Protein AF-A0AA41NC86-F1 (afdb_monomer)

Foldseek 3Di:
DPVVVVVVVVVVVVVVVLVVVLVVLVVLLVVLLVQLVVLLVVLPDCVPVPDDDPVVVVNNVVSVVSNVVSVCSNCVSVPPCSVVVNVVSVVVVVVVVVVVVVVVVVVVVVVVVVVVVVVVVVVVVVVVVVVVVVVVVVVVVVVVVVVVVVVVVVVVVVVVVVD

Radius of gyration: 46.2 Å; Cα contacts (8 Å, |Δi|>4): 37; chains: 1; bounding box: 90×24×143 Å

Sequence (163 aa):
MAGFKLLLQKQLKGKQMQKEMSEFIQERRKIEEEHAKNLANLSQNSLTAQEEGYLSEVWAQVKKSLADEGEIHLKFPTKLQMEKAQRVLTECQRDLEIKIQQLEIKLSNKMEEDIKKAWSNSTQTGYDLMGCVELYSQAQSKWCEEMVTTILSWDNWKWRGWR

pLDDT: mean 82.4, std 9.99, range [49.62,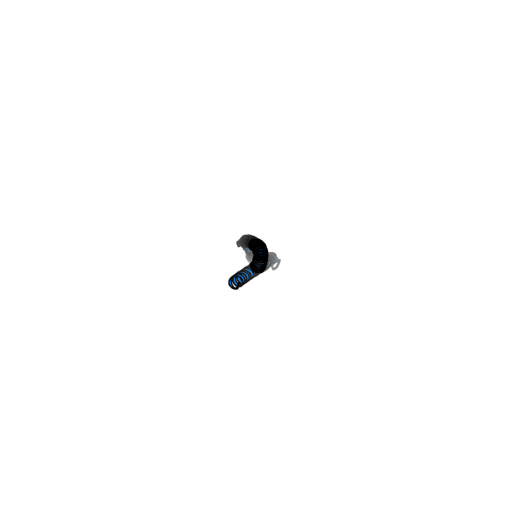 96.62]

Solvent-accessible surface area (backbone atoms only — not comparable to full-atom values): 8722 Å² total; per-residue (Å²): 119,68,69,62,55,52,51,51,51,54,50,52,51,49,55,50,53,53,49,54,51,52,52,52,54,51,51,54,44,52,54,34,51,51,50,18,50,51,31,39,55,60,36,69,51,68,82,68,80,84,54,72,64,74,66,37,56,55,49,51,51,52,28,48,52,35,36,54,50,17,51,47,43,56,44,44,61,73,67,40,60,53,64,58,51,50,49,54,49,56,51,53,50,51,55,50,53,53,52,51,55,52,50,53,51,52,53,51,54,51,52,52,51,53,48,53,50,52,50,52,52,52,53,49,53,50,54,54,51,51,52,53,52,52,54,50,53,51,54,52,52,52,50,52,54,53,49,53,51,51,52,54,50,50,54,53,49,55,62,57,78,77,109

Mean predicted aligned error: 14.96 Å

Structure (mmCIF, N/CA/C/O backbone):
data_AF-A0AA41NC86-F1
#
_entry.id   AF-A0AA41NC86-F1
#
loop_
_atom_site.group_PDB
_atom_site.id
_atom_site.type_symbol
_atom_site.label_atom_id
_atom_site.label_alt_id
_atom_site.label_comp_id
_atom_site.label_asym_id
_atom_site.label_entity_id
_atom_site.label_seq_id
_atom_site.pdbx_PDB_ins_code
_atom_site.Cartn_x
_atom_site.Cartn_y
_atom_site.Cartn_z
_atom_site.occupancy
_atom_site.B_iso_or_equiv
_atom_site.auth_seq_id
_atom_site.auth_comp_id
_atom_site.auth_asym_id
_atom_site.auth_atom_id
_atom_site.pdbx_PDB_model_num
ATOM 1 N N . MET A 1 1 ? -3.933 -10.817 17.195 1.00 55.78 1 MET A N 1
ATOM 2 C CA . MET A 1 1 ? -2.827 -9.842 17.033 1.00 55.78 1 MET A CA 1
ATOM 3 C C . MET A 1 1 ? -1.749 -10.268 16.016 1.00 55.78 1 MET A C 1
ATOM 5 O O . MET A 1 1 ? -1.321 -9.427 15.241 1.00 55.78 1 MET A O 1
ATOM 9 N N . ALA A 1 2 ? -1.316 -11.539 15.952 1.00 71.75 2 ALA A N 1
ATOM 10 C CA . ALA A 1 2 ? -0.188 -11.966 15.095 1.00 71.75 2 ALA A CA 1
ATOM 11 C C . ALA A 1 2 ? -0.438 -11.921 13.565 1.00 71.75 2 ALA A C 1
ATOM 13 O O . ALA A 1 2 ? 0.453 -11.531 12.813 1.00 71.75 2 ALA A O 1
ATOM 14 N N . GLY A 1 3 ? -1.646 -12.259 13.094 1.00 70.19 3 GLY A N 1
ATOM 15 C CA . GLY A 1 3 ? -1.958 -12.299 11.654 1.00 70.19 3 GLY A CA 1
ATOM 16 C C . GLY A 1 3 ? -1.905 -10.934 10.956 1.00 70.19 3 GLY A C 1
ATOM 17 O O . GLY A 1 3 ? -1.396 -10.826 9.844 1.00 70.19 3 GLY A O 1
ATOM 18 N N . PHE A 1 4 ? -2.347 -9.869 11.633 1.00 67.69 4 PHE A N 1
ATOM 19 C CA . PHE A 1 4 ? -2.288 -8.504 11.097 1.00 67.69 4 PHE A CA 1
ATOM 20 C C . PHE A 1 4 ? -0.841 -8.029 10.896 1.00 67.69 4 PHE A C 1
ATOM 22 O O . PHE A 1 4 ? -0.515 -7.444 9.867 1.00 67.69 4 PHE A O 1
ATOM 29 N N . LYS A 1 5 ? 0.058 -8.360 11.832 1.00 74.25 5 LYS A N 1
ATOM 30 C CA . LYS A 1 5 ? 1.482 -8.010 11.743 1.00 74.25 5 LYS A CA 1
ATOM 31 C C . LYS A 1 5 ? 2.167 -8.680 10.544 1.00 74.25 5 LYS A C 1
ATOM 33 O O . LYS A 1 5 ? 2.965 -8.042 9.864 1.00 74.25 5 LYS A O 1
ATOM 38 N N . LEU A 1 6 ? 1.813 -9.934 10.249 1.00 78.00 6 LEU A N 1
ATOM 39 C CA . LEU A 1 6 ? 2.308 -10.660 9.073 1.00 78.00 6 LEU A CA 1
ATOM 40 C C . LEU A 1 6 ? 1.820 -10.019 7.761 1.00 78.00 6 LEU A C 1
ATOM 42 O O . LEU A 1 6 ? 2.595 -9.868 6.817 1.00 78.00 6 LEU A O 1
ATOM 46 N N . LEU A 1 7 ? 0.544 -9.619 7.708 1.00 71.81 7 LEU A N 1
ATOM 47 C CA . LEU A 1 7 ? -0.030 -8.927 6.550 1.00 71.81 7 LEU A CA 1
ATOM 48 C C . LEU A 1 7 ? 0.640 -7.569 6.316 1.00 71.81 7 LEU A C 1
ATOM 50 O O . LEU A 1 7 ? 1.021 -7.278 5.183 1.00 71.81 7 LEU A O 1
ATOM 54 N N . LEU A 1 8 ? 0.859 -6.789 7.378 1.00 74.94 8 LEU A N 1
ATOM 55 C CA . LEU A 1 8 ? 1.576 -5.515 7.310 1.00 74.94 8 LEU A CA 1
ATOM 56 C C . LEU A 1 8 ? 3.010 -5.708 6.797 1.00 74.94 8 LEU A C 1
ATOM 58 O O . LEU A 1 8 ? 3.445 -5.018 5.882 1.00 74.94 8 LEU A O 1
ATOM 62 N N . GLN A 1 9 ? 3.733 -6.703 7.314 1.00 78.00 9 GLN A N 1
ATOM 63 C CA . GLN A 1 9 ? 5.088 -7.010 6.852 1.00 78.00 9 GLN A CA 1
ATOM 64 C C . GLN A 1 9 ? 5.120 -7.418 5.370 1.00 78.00 9 GLN A C 1
ATOM 66 O O . GLN A 1 9 ? 5.980 -6.958 4.617 1.00 78.00 9 GLN A O 1
ATOM 71 N N . LYS A 1 10 ? 4.182 -8.268 4.930 1.00 79.00 10 LYS A N 1
ATOM 72 C CA . LYS A 1 10 ? 4.064 -8.668 3.519 1.00 79.00 10 LYS A CA 1
ATOM 73 C C . LYS A 1 10 ? 3.775 -7.459 2.627 1.00 79.00 10 LYS A C 1
ATOM 75 O O . LYS A 1 10 ? 4.341 -7.359 1.540 1.00 79.00 10 LYS A O 1
ATOM 80 N N . GLN A 1 11 ? 2.942 -6.536 3.100 1.00 74.12 11 GLN A N 1
ATOM 81 C CA . GLN A 1 11 ? 2.610 -5.305 2.393 1.00 74.12 11 GLN A CA 1
ATOM 82 C C . GLN A 1 11 ? 3.816 -4.359 2.285 1.00 74.12 11 GLN A C 1
ATOM 84 O O . GLN A 1 11 ? 4.117 -3.901 1.183 1.00 74.12 11 GLN A O 1
ATOM 89 N N . LEU A 1 12 ? 4.566 -4.146 3.371 1.00 77.44 12 LEU A N 1
ATOM 90 C CA . LEU A 1 12 ? 5.805 -3.357 3.357 1.00 77.44 12 LEU A CA 1
ATOM 91 C C . LEU A 1 12 ? 6.846 -3.944 2.398 1.00 77.44 12 LEU A C 1
ATOM 93 O O . LEU A 1 12 ? 7.449 -3.212 1.615 1.00 77.44 12 LEU A O 1
ATOM 97 N N . LYS A 1 13 ? 7.006 -5.273 2.391 1.00 82.00 13 LYS A N 1
ATOM 98 C CA . LYS A 1 13 ? 7.887 -5.960 1.437 1.00 82.00 13 LYS A CA 1
ATOM 99 C C . LYS A 1 13 ? 7.427 -5.760 -0.010 1.00 82.00 13 LYS A C 1
ATOM 101 O O . LYS A 1 13 ? 8.259 -5.575 -0.891 1.00 82.00 13 LYS A O 1
ATOM 106 N N . GLY A 1 14 ? 6.115 -5.758 -0.252 1.00 77.94 14 GLY A N 1
ATOM 107 C CA . GLY A 1 14 ? 5.536 -5.412 -1.550 1.00 77.94 14 GLY A CA 1
ATOM 108 C C . GLY A 1 14 ? 5.896 -3.989 -1.983 1.00 77.94 14 GLY A C 1
ATOM 109 O O . GLY A 1 14 ? 6.387 -3.807 -3.092 1.00 77.94 14 GLY A O 1
ATOM 110 N N . LYS A 1 15 ? 5.735 -2.996 -1.096 1.00 78.81 15 LYS A N 1
ATOM 111 C CA . LYS A 1 15 ? 6.107 -1.593 -1.365 1.00 78.81 15 LYS A CA 1
ATOM 112 C C . LYS A 1 15 ? 7.599 -1.461 -1.688 1.00 78.81 15 LYS A C 1
ATOM 114 O O . LYS A 1 15 ? 7.957 -0.797 -2.658 1.00 78.81 15 LYS A O 1
ATOM 119 N N . GLN A 1 16 ? 8.451 -2.148 -0.928 1.00 81.50 16 GLN A N 1
ATOM 120 C CA . GLN A 1 16 ? 9.895 -2.166 -1.155 1.00 81.50 16 GLN A CA 1
ATOM 121 C C . GLN A 1 16 ? 10.260 -2.782 -2.517 1.00 81.50 16 GLN A C 1
ATOM 123 O O . GLN A 1 16 ? 10.974 -2.157 -3.293 1.00 81.50 16 GLN A O 1
ATOM 128 N N . MET A 1 17 ? 9.698 -3.947 -2.855 1.00 81.50 17 MET A N 1
ATOM 129 C CA . MET A 1 17 ? 9.927 -4.613 -4.146 1.00 81.50 17 MET A CA 1
ATOM 130 C C . MET A 1 17 ? 9.521 -3.729 -5.333 1.00 81.50 17 MET A C 1
ATOM 132 O O . MET A 1 17 ? 10.194 -3.685 -6.358 1.00 81.50 17 MET A O 1
ATOM 136 N N . GLN A 1 18 ? 8.410 -3.002 -5.205 1.00 75.12 18 GLN A N 1
ATOM 137 C CA . GLN A 1 18 ? 7.958 -2.083 -6.249 1.00 75.12 18 GLN A CA 1
ATOM 138 C C . GLN A 1 18 ? 8.908 -0.895 -6.431 1.00 75.12 18 GLN A C 1
ATOM 140 O O . GLN A 1 18 ? 9.137 -0.470 -7.563 1.00 75.12 18 GLN A O 1
ATOM 145 N N . LYS A 1 19 ? 9.464 -0.367 -5.334 1.00 81.62 19 LYS A N 1
ATOM 146 C CA . LYS A 1 19 ? 10.478 0.691 -5.379 1.00 81.62 19 LYS A CA 1
ATOM 147 C C . LYS A 1 19 ? 11.732 0.206 -6.108 1.00 81.62 19 LYS A C 1
ATOM 149 O O . LYS A 1 19 ? 12.145 0.839 -7.074 1.00 81.62 19 LYS A O 1
ATOM 154 N N . GLU A 1 20 ? 12.256 -0.951 -5.708 1.00 83.12 20 GLU A N 1
ATOM 155 C CA . GLU A 1 20 ? 13.426 -1.583 -6.335 1.00 83.12 20 GLU A CA 1
ATOM 156 C C . GLU A 1 20 ? 13.194 -1.8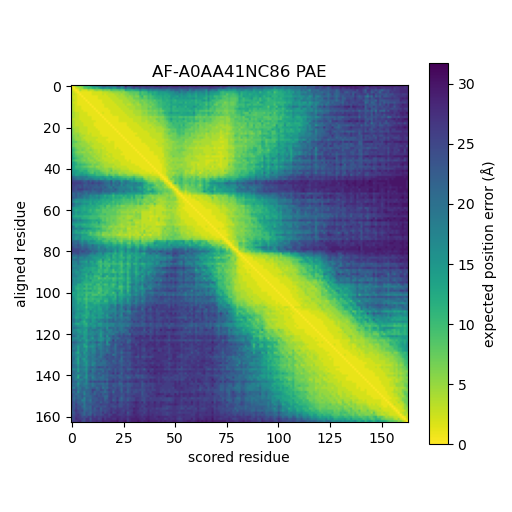50 -7.829 1.00 83.12 20 GLU A C 1
ATOM 158 O O . GLU A 1 20 ? 14.060 -1.576 -8.656 1.00 83.12 20 GLU A O 1
ATOM 163 N N . MET A 1 21 ? 11.995 -2.306 -8.205 1.00 82.31 21 MET A N 1
ATOM 164 C CA . MET A 1 21 ? 11.632 -2.495 -9.611 1.00 82.31 21 MET A CA 1
ATOM 165 C C . MET A 1 21 ? 11.643 -1.171 -10.387 1.00 82.31 21 MET A C 1
ATOM 167 O O . MET A 1 21 ? 12.157 -1.117 -11.500 1.00 82.31 21 MET A O 1
ATOM 171 N N . SER A 1 22 ? 11.110 -0.086 -9.817 1.00 76.06 22 SER A N 1
ATOM 172 C CA . SER A 1 22 ? 11.148 1.231 -10.466 1.00 76.06 22 SER A CA 1
ATOM 173 C C . SER A 1 22 ? 12.582 1.731 -10.659 1.00 76.06 22 SER A C 1
ATOM 175 O O . SER A 1 22 ? 12.896 2.275 -11.716 1.00 76.06 22 SER A O 1
ATOM 177 N N . GLU A 1 23 ? 13.448 1.547 -9.663 1.00 84.69 23 GLU A N 1
ATOM 178 C CA . GLU A 1 23 ? 14.866 1.922 -9.738 1.00 84.69 23 GLU A CA 1
ATOM 179 C C . GLU A 1 23 ? 15.599 1.104 -10.810 1.00 84.69 23 GLU A C 1
ATOM 181 O O . GLU A 1 23 ? 16.292 1.671 -11.652 1.00 84.69 23 GLU A O 1
ATOM 186 N N . PHE A 1 24 ? 15.362 -0.210 -10.868 1.00 85.81 24 PHE A N 1
ATOM 187 C CA . PHE A 1 24 ? 15.927 -1.084 -11.900 1.00 85.81 24 PHE A CA 1
ATOM 188 C C . PHE A 1 24 ? 15.533 -0.646 -13.318 1.00 85.81 24 PHE A C 1
ATOM 190 O O . PHE A 1 24 ? 16.371 -0.568 -14.215 1.00 85.81 24 PHE A O 1
ATOM 197 N N . ILE A 1 25 ? 14.253 -0.330 -13.523 1.00 80.69 25 ILE A N 1
ATOM 198 C CA . ILE A 1 25 ? 13.707 0.142 -14.802 1.00 80.69 25 ILE A CA 1
ATOM 199 C C . ILE A 1 25 ? 14.307 1.500 -15.197 1.00 80.69 25 ILE A C 1
ATOM 201 O O . ILE A 1 25 ? 14.607 1.712 -16.374 1.00 80.69 25 ILE A O 1
ATOM 205 N N . GLN A 1 26 ? 14.514 2.410 -14.241 1.00 81.56 26 GLN A N 1
ATOM 206 C CA . GLN A 1 26 ? 15.188 3.688 -14.491 1.00 81.56 26 GLN A CA 1
ATOM 207 C C . GLN A 1 26 ? 16.653 3.493 -14.877 1.00 81.56 26 GLN A C 1
ATOM 209 O O . GLN A 1 26 ? 17.119 4.130 -15.818 1.00 81.56 26 GLN A O 1
ATOM 214 N N . GLU A 1 27 ? 17.367 2.599 -14.200 1.00 85.94 27 GLU A N 1
ATOM 215 C CA . GLU A 1 27 ? 18.776 2.353 -14.496 1.00 85.94 27 GLU A CA 1
ATOM 216 C C . GLU A 1 27 ? 18.958 1.697 -15.867 1.00 85.94 27 GLU A C 1
ATOM 218 O O . GLU A 1 27 ? 19.808 2.109 -16.654 1.00 85.94 27 GLU A O 1
ATOM 223 N N . ARG A 1 28 ? 18.078 0.752 -16.221 1.00 84.31 28 ARG A N 1
ATOM 224 C CA . ARG A 1 28 ? 18.042 0.171 -17.568 1.00 84.31 28 ARG A CA 1
ATOM 225 C C . ARG A 1 28 ? 17.801 1.213 -18.651 1.00 84.31 28 ARG A C 1
ATOM 227 O O . ARG A 1 28 ? 18.440 1.138 -19.693 1.00 84.31 28 ARG A O 1
ATOM 234 N N . ARG A 1 29 ? 16.927 2.192 -18.400 1.00 81.62 29 ARG A N 1
ATOM 235 C CA . ARG A 1 29 ? 16.704 3.300 -19.335 1.00 81.62 29 ARG A CA 1
ATOM 236 C C . ARG A 1 29 ? 17.980 4.114 -19.557 1.00 81.62 29 ARG A C 1
ATOM 238 O O . ARG A 1 29 ? 18.311 4.368 -20.705 1.00 81.62 29 ARG A O 1
ATOM 245 N N . LYS A 1 30 ? 18.704 4.478 -18.492 1.00 87.25 30 LYS A N 1
ATOM 246 C CA . LYS A 1 30 ? 19.954 5.252 -18.611 1.00 87.25 30 LYS A CA 1
ATOM 247 C C . LYS A 1 30 ? 21.007 4.520 -19.439 1.00 87.25 30 LYS A C 1
ATOM 249 O O . LYS A 1 30 ? 21.613 5.130 -20.311 1.00 87.25 30 LYS A O 1
ATOM 254 N N . ILE A 1 31 ? 21.187 3.220 -19.189 1.00 88.50 31 ILE A N 1
ATOM 255 C CA . ILE A 1 31 ? 22.125 2.379 -19.951 1.00 88.50 31 ILE A CA 1
ATOM 256 C C . ILE A 1 31 ? 21.760 2.395 -21.438 1.00 88.50 31 ILE A C 1
ATOM 258 O O . ILE A 1 31 ? 22.630 2.557 -22.288 1.00 88.50 31 ILE A O 1
ATOM 262 N N . GLU A 1 32 ? 20.474 2.258 -21.750 1.00 83.88 32 GLU A N 1
ATOM 263 C CA . GLU A 1 32 ? 19.989 2.244 -23.128 1.00 83.88 32 GLU A CA 1
ATOM 264 C C . GLU A 1 32 ? 20.160 3.605 -23.827 1.00 83.88 32 GLU A C 1
ATOM 266 O O . GLU A 1 32 ? 20.585 3.667 -24.980 1.00 83.88 32 GLU A O 1
ATOM 271 N N . GLU A 1 33 ? 19.876 4.704 -23.122 1.00 85.12 33 GLU A N 1
ATOM 272 C CA . GLU A 1 33 ? 20.081 6.072 -23.614 1.00 85.12 33 GLU A CA 1
ATOM 273 C C . GLU A 1 33 ? 21.565 6.359 -23.886 1.00 85.12 33 GLU A C 1
ATOM 275 O O . GLU A 1 33 ? 21.912 6.947 -24.913 1.00 85.12 33 GLU A O 1
ATOM 280 N N . GLU A 1 34 ? 22.454 5.916 -22.995 1.00 90.50 34 GLU A N 1
ATOM 281 C CA . GLU A 1 34 ? 23.899 6.039 -23.176 1.00 90.50 34 GLU A CA 1
ATOM 282 C C . GLU A 1 34 ? 24.399 5.178 -24.344 1.00 90.50 34 GLU A C 1
ATOM 284 O O . GLU A 1 34 ? 25.190 5.651 -25.163 1.00 90.50 34 GLU A O 1
ATOM 289 N N . HIS A 1 35 ? 23.884 3.952 -24.487 1.00 87.56 35 HIS A N 1
ATOM 290 C CA . HIS A 1 35 ? 24.200 3.07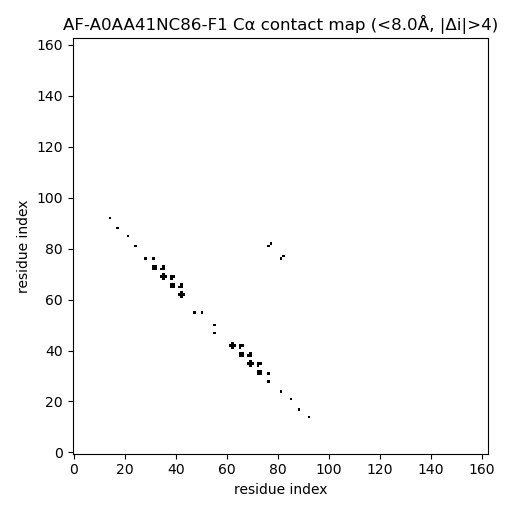6 -25.613 1.00 87.56 35 HIS A CA 1
ATOM 291 C C . HIS A 1 35 ? 23.785 3.703 -26.952 1.00 87.56 35 HIS A C 1
ATOM 293 O O . HIS A 1 35 ? 24.605 3.811 -27.866 1.00 87.56 35 HIS A O 1
ATOM 299 N N . ALA A 1 36 ? 22.555 4.218 -27.045 1.00 86.94 36 ALA A N 1
ATOM 300 C CA . ALA A 1 36 ? 22.064 4.924 -28.227 1.00 86.94 36 ALA A CA 1
ATOM 301 C C . ALA A 1 36 ? 22.924 6.154 -28.564 1.00 86.94 36 ALA A C 1
ATOM 303 O O . ALA A 1 36 ? 23.270 6.379 -29.726 1.00 86.94 36 ALA A O 1
ATOM 304 N N . LYS A 1 37 ? 23.325 6.933 -27.549 1.00 89.25 37 LYS A N 1
ATOM 305 C CA . LYS A 1 37 ? 24.197 8.103 -27.723 1.00 89.25 37 LYS A CA 1
ATOM 306 C C . LYS A 1 37 ? 25.581 7.716 -28.248 1.00 89.25 37 LYS A C 1
ATOM 308 O O . LYS A 1 37 ? 26.118 8.402 -29.117 1.00 89.25 37 LYS A O 1
ATOM 313 N N . ASN A 1 38 ? 26.154 6.624 -27.750 1.00 91.62 38 ASN A N 1
ATOM 314 C CA . ASN A 1 38 ? 27.456 6.135 -28.197 1.00 91.62 38 ASN A CA 1
ATOM 315 C C . ASN A 1 38 ? 27.409 5.652 -29.652 1.00 91.62 38 ASN A C 1
ATOM 317 O O . ASN A 1 38 ? 28.276 6.034 -30.439 1.00 91.62 38 ASN A O 1
ATOM 321 N N . LEU A 1 39 ? 26.371 4.901 -30.034 1.00 88.62 39 LEU A N 1
ATOM 322 C CA . LEU A 1 39 ? 26.142 4.485 -31.422 1.00 88.62 39 LEU A CA 1
ATOM 323 C C . LEU A 1 39 ? 25.985 5.692 -32.358 1.00 88.62 39 LEU A C 1
ATOM 325 O O . LEU A 1 39 ? 26.624 5.752 -33.410 1.00 88.62 39 LEU A O 1
ATOM 329 N N . ALA A 1 40 ? 25.216 6.701 -31.940 1.00 85.00 40 ALA A N 1
ATOM 330 C CA . ALA A 1 40 ? 25.056 7.938 -32.698 1.00 85.00 40 ALA A CA 1
ATOM 331 C C . ALA A 1 40 ? 26.395 8.673 -32.883 1.00 85.00 40 ALA A C 1
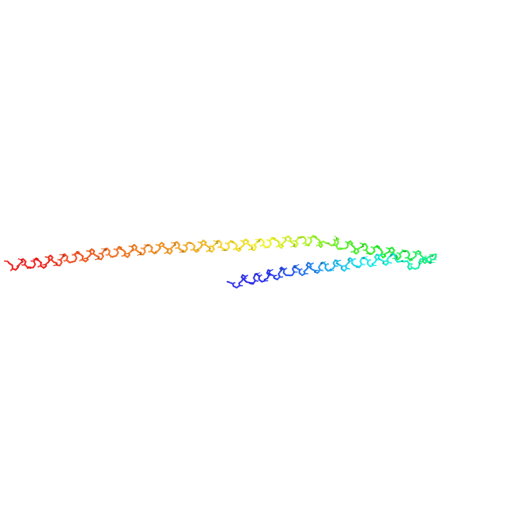ATOM 333 O O . ALA A 1 40 ? 26.740 9.041 -34.004 1.00 85.00 40 ALA A O 1
ATOM 334 N N . ASN A 1 41 ? 27.194 8.828 -31.825 1.00 88.31 41 ASN A N 1
ATOM 335 C CA . ASN A 1 41 ? 28.506 9.478 -31.910 1.00 88.31 41 ASN A CA 1
ATOM 336 C C . ASN A 1 41 ? 29.474 8.723 -32.833 1.00 88.31 41 ASN A C 1
ATOM 338 O O . ASN A 1 41 ? 30.178 9.342 -33.629 1.00 88.31 41 ASN A O 1
ATOM 342 N N . LEU A 1 42 ? 29.494 7.389 -32.756 1.00 85.69 42 LEU A N 1
ATOM 343 C CA . LEU A 1 42 ? 30.317 6.550 -33.628 1.00 85.69 42 LEU A CA 1
ATOM 344 C C . LEU A 1 42 ? 29.881 6.656 -35.094 1.00 85.69 42 LEU A C 1
ATOM 346 O O . LEU A 1 42 ? 30.738 6.709 -35.975 1.00 85.69 42 LEU A O 1
ATOM 350 N N . SER A 1 43 ? 28.573 6.762 -35.358 1.00 84.56 43 SER A N 1
ATOM 351 C CA . SER A 1 43 ? 28.048 6.934 -36.719 1.00 84.56 43 SER A CA 1
ATOM 352 C C . SER A 1 43 ? 28.526 8.234 -37.377 1.00 84.56 43 SER A C 1
ATOM 354 O O . SER A 1 43 ? 28.727 8.271 -38.587 1.00 84.56 43 SER A O 1
ATOM 356 N N . GLN A 1 44 ? 28.753 9.289 -36.586 1.00 84.00 44 GLN A N 1
ATOM 357 C CA . GLN A 1 44 ? 29.189 10.605 -37.068 1.00 84.00 44 GLN A CA 1
ATOM 358 C C . GLN A 1 44 ? 30.715 10.758 -37.123 1.00 84.00 44 GLN A C 1
ATOM 360 O O . GLN A 1 44 ? 31.223 11.838 -37.426 1.00 84.00 44 GLN A O 1
ATOM 365 N N . ASN A 1 45 ? 31.472 9.699 -36.830 1.00 80.94 45 ASN A N 1
ATOM 366 C CA . ASN A 1 45 ? 32.924 9.776 -36.791 1.00 80.94 45 ASN A CA 1
ATOM 367 C C . ASN A 1 45 ? 33.513 9.983 -38.204 1.00 80.94 45 ASN A C 1
ATOM 369 O O . ASN A 1 45 ? 33.117 9.329 -39.176 1.00 80.94 45 ASN A O 1
ATOM 373 N N . SER A 1 46 ? 34.481 10.895 -38.315 1.00 75.50 46 SER A N 1
ATOM 374 C CA . SER A 1 46 ? 35.164 11.260 -39.563 1.00 75.50 46 SER A CA 1
ATOM 375 C C . SER A 1 46 ? 36.318 10.322 -39.935 1.00 75.50 46 SER A C 1
ATOM 377 O O . SER A 1 46 ? 36.995 10.554 -40.939 1.00 75.50 46 SER A O 1
ATOM 379 N N . LEU A 1 47 ? 36.527 9.241 -39.170 1.00 68.62 47 LEU A N 1
ATOM 380 C CA . LEU A 1 47 ? 37.418 8.145 -39.555 1.00 68.62 47 LEU A CA 1
ATOM 381 C C . LEU A 1 47 ? 37.113 7.713 -41.000 1.00 68.62 47 LEU A C 1
ATOM 383 O O . LEU A 1 47 ? 35.955 7.445 -41.341 1.00 68.62 47 LEU A O 1
ATOM 387 N N . THR A 1 48 ? 38.179 7.717 -41.808 1.00 62.28 48 THR A N 1
ATOM 388 C CA . THR A 1 48 ? 38.247 7.384 -43.245 1.00 62.28 48 THR A CA 1
ATOM 389 C C . THR A 1 48 ? 37.540 8.329 -44.229 1.00 62.28 48 THR A C 1
ATOM 391 O O . THR A 1 48 ? 37.254 7.943 -45.357 1.00 62.28 48 THR A O 1
ATOM 394 N N . ALA A 1 49 ? 37.360 9.612 -43.889 1.00 64.31 49 ALA A N 1
ATOM 395 C CA . ALA A 1 49 ? 36.824 10.630 -44.815 1.00 64.31 49 ALA A CA 1
ATOM 396 C C . ALA A 1 49 ? 37.604 10.812 -46.144 1.00 64.31 49 ALA A C 1
ATOM 398 O O . ALA A 1 49 ? 37.129 11.511 -47.033 1.00 64.31 49 ALA A O 1
ATOM 399 N N . GLN A 1 50 ? 38.790 10.209 -46.271 1.00 70.06 50 GLN A N 1
ATOM 400 C CA . GLN A 1 50 ? 39.668 10.277 -47.444 1.00 70.06 50 GLN A CA 1
ATOM 401 C C . GLN A 1 50 ? 39.585 9.022 -48.341 1.00 70.06 50 GLN A C 1
ATOM 403 O O . GLN A 1 50 ? 40.263 8.960 -49.363 1.00 70.06 50 GLN A O 1
ATOM 408 N N . GLU A 1 51 ? 38.800 8.003 -47.971 1.00 68.62 51 GLU A N 1
ATOM 409 C CA . GLU A 1 51 ? 38.619 6.809 -48.805 1.00 68.62 51 GLU A CA 1
ATOM 410 C C . GLU A 1 51 ? 37.653 7.087 -49.963 1.00 68.62 51 GLU A C 1
ATOM 412 O O . GLU A 1 51 ? 36.551 7.599 -49.766 1.00 68.62 51 GLU A O 1
ATOM 417 N N . GLU A 1 52 ? 38.059 6.718 -51.178 1.00 74.44 52 GLU A N 1
ATOM 418 C CA . GLU A 1 52 ? 37.255 6.840 -52.397 1.00 74.44 52 GLU A CA 1
ATOM 419 C C . GLU A 1 52 ? 36.877 5.459 -52.955 1.00 74.44 52 GLU A C 1
ATOM 421 O O . GLU A 1 52 ? 37.516 4.442 -52.674 1.00 74.44 52 GLU A O 1
ATOM 426 N N . GLY A 1 53 ? 35.828 5.418 -53.777 1.00 79.44 53 GLY A N 1
ATOM 427 C CA . GLY A 1 53 ? 35.345 4.192 -54.414 1.00 79.44 53 GLY A CA 1
ATOM 428 C C . GLY A 1 53 ? 34.494 3.307 -53.497 1.00 79.44 53 GLY A C 1
ATOM 429 O O . GLY A 1 53 ? 33.957 3.751 -52.491 1.00 79.44 53 GLY A O 1
ATOM 430 N N . TYR A 1 54 ? 34.362 2.029 -53.852 1.00 79.12 54 TYR A N 1
ATOM 431 C CA . TYR A 1 54 ? 33.425 1.083 -53.225 1.00 79.12 54 TYR A CA 1
ATOM 432 C C . TYR A 1 54 ? 33.583 0.936 -51.697 1.00 79.12 54 TYR A C 1
ATOM 434 O O . TYR A 1 54 ? 32.613 0.689 -50.983 1.00 79.12 54 TYR A O 1
ATOM 442 N N . LEU A 1 55 ? 34.798 1.117 -51.171 1.00 78.50 55 LEU A N 1
ATOM 443 C CA . LEU A 1 55 ? 35.056 1.054 -49.731 1.00 78.50 55 LEU A CA 1
ATOM 444 C C . LEU A 1 55 ? 34.360 2.196 -48.968 1.00 78.50 55 LEU A C 1
ATOM 446 O O . LEU A 1 55 ? 33.851 1.971 -47.870 1.00 78.50 55 LEU A O 1
ATOM 450 N N . SER A 1 56 ? 34.251 3.384 -49.574 1.00 81.50 56 SER A N 1
ATOM 451 C CA . SER A 1 56 ? 33.567 4.529 -48.966 1.00 81.50 56 SER A CA 1
ATOM 452 C C . SER A 1 56 ? 32.052 4.318 -48.896 1.00 81.50 56 SER A C 1
ATOM 454 O O . SER A 1 56 ? 31.426 4.669 -47.895 1.00 81.50 56 SER A O 1
ATOM 456 N N . GLU A 1 57 ? 31.467 3.662 -49.903 1.00 84.56 57 GLU A N 1
ATOM 457 C CA . GLU A 1 57 ? 30.046 3.295 -49.933 1.00 84.56 57 GLU A CA 1
ATOM 458 C C . GLU A 1 57 ? 29.710 2.253 -48.858 1.00 84.56 57 GLU A C 1
ATOM 460 O O . GLU A 1 57 ? 28.745 2.418 -48.106 1.00 84.56 57 GLU A O 1
ATOM 465 N N . VAL A 1 58 ? 30.537 1.207 -48.725 1.00 87.25 58 VAL A N 1
ATOM 466 C CA . VAL A 1 58 ? 30.383 0.190 -47.671 1.00 87.25 58 VAL A CA 1
ATOM 467 C C . VAL A 1 58 ? 30.520 0.825 -46.286 1.00 87.25 58 VAL A C 1
ATOM 469 O O . VAL A 1 58 ? 29.728 0.536 -45.388 1.00 87.25 58 VAL A O 1
ATOM 472 N N . TRP A 1 59 ? 31.476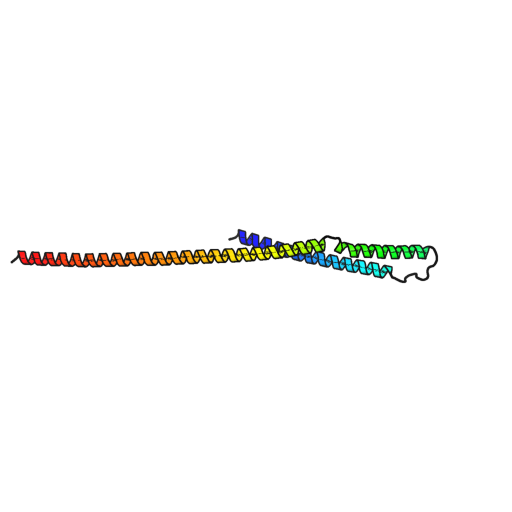 1.736 -46.106 1.00 84.12 59 TRP A N 1
ATOM 473 C CA . TRP A 1 59 ? 31.668 2.437 -44.840 1.00 84.12 59 TRP A CA 1
ATOM 474 C C . TRP A 1 59 ? 30.512 3.388 -44.500 1.00 84.12 59 TRP A C 1
ATOM 476 O O . TRP A 1 59 ? 30.058 3.429 -43.354 1.00 84.12 59 TRP A O 1
ATOM 486 N N . ALA A 1 60 ? 29.966 4.101 -45.488 1.00 84.75 60 ALA A N 1
ATOM 487 C CA . ALA A 1 60 ? 28.765 4.916 -45.317 1.00 84.75 60 ALA A CA 1
ATOM 488 C C . ALA A 1 60 ? 27.556 4.063 -44.897 1.00 84.75 60 ALA A C 1
ATOM 490 O O . ALA A 1 60 ? 26.791 4.459 -44.012 1.00 84.75 60 ALA A O 1
ATOM 491 N N . GLN A 1 61 ? 27.417 2.864 -45.468 1.00 88.12 61 GLN A N 1
ATOM 492 C CA . GLN A 1 61 ? 26.369 1.923 -45.088 1.00 88.12 61 GLN A CA 1
ATOM 493 C C . GLN A 1 61 ? 26.538 1.422 -43.646 1.00 88.12 61 GLN A C 1
ATOM 495 O O . GLN A 1 61 ? 25.548 1.326 -42.925 1.00 88.12 61 GLN A O 1
ATOM 500 N N . VAL A 1 62 ? 27.768 1.158 -43.190 1.00 88.50 62 VAL A N 1
ATOM 501 C CA . VAL A 1 62 ? 28.047 0.790 -41.788 1.00 88.50 62 VAL A CA 1
ATOM 502 C C . VAL A 1 62 ? 27.658 1.920 -40.832 1.00 88.50 62 VAL A C 1
ATOM 504 O O . VAL A 1 62 ? 26.970 1.666 -39.845 1.00 88.50 62 VAL A O 1
ATOM 507 N N . LYS A 1 63 ? 28.020 3.174 -41.141 1.00 87.81 63 LYS A N 1
ATOM 508 C CA . LYS A 1 63 ? 27.623 4.341 -40.329 1.00 87.81 63 LYS A CA 1
ATOM 509 C C . LYS A 1 63 ? 26.106 4.487 -40.247 1.00 87.81 63 LYS A C 1
ATOM 511 O O . LYS A 1 63 ? 25.575 4.738 -39.168 1.00 87.81 63 LYS A O 1
ATOM 516 N N . LYS A 1 64 ? 25.411 4.293 -41.370 1.00 89.88 64 LYS A N 1
ATOM 517 C CA . LYS A 1 64 ? 23.948 4.324 -41.423 1.00 89.88 64 LYS A CA 1
ATOM 518 C C . LYS A 1 64 ? 23.325 3.223 -40.563 1.00 89.88 64 LYS A C 1
ATOM 520 O O . LYS A 1 64 ? 22.479 3.535 -39.735 1.00 89.88 64 LYS A O 1
ATOM 525 N N . SER A 1 65 ? 23.780 1.977 -40.695 1.00 90.56 65 SER A N 1
ATOM 526 C CA . SER A 1 65 ? 23.288 0.865 -39.868 1.00 90.56 65 SER A CA 1
ATOM 527 C C . SER A 1 65 ? 23.489 1.127 -38.371 1.00 90.56 65 SER A C 1
ATOM 529 O O . SER A 1 65 ? 22.612 0.810 -37.574 1.00 90.56 65 SER A O 1
ATOM 531 N N . LEU A 1 66 ? 24.602 1.761 -37.989 1.00 89.38 66 LEU A N 1
ATOM 532 C CA . LEU A 1 66 ? 24.884 2.128 -36.600 1.00 89.38 66 LEU A CA 1
ATOM 533 C C . LEU A 1 66 ? 23.941 3.228 -36.077 1.00 89.38 66 LEU A C 1
ATOM 535 O O . LEU A 1 66 ? 23.517 3.194 -34.922 1.00 89.38 66 LEU A O 1
ATOM 539 N N . ALA A 1 67 ? 23.588 4.194 -36.930 1.00 86.31 67 ALA A N 1
ATOM 540 C CA . ALA A 1 67 ? 22.597 5.219 -36.609 1.00 86.31 67 ALA A CA 1
ATOM 541 C C . ALA A 1 67 ? 21.182 4.625 -36.473 1.00 86.31 67 ALA A C 1
ATOM 543 O O . ALA A 1 67 ? 20.469 4.956 -35.524 1.00 86.31 67 ALA A O 1
ATOM 544 N N . ASP A 1 68 ? 20.804 3.718 -37.378 1.00 89.44 68 ASP A N 1
ATOM 545 C CA . ASP A 1 68 ? 19.517 3.015 -37.348 1.00 89.44 68 ASP A CA 1
ATOM 546 C C . ASP A 1 68 ? 19.388 2.149 -36.076 1.00 89.44 68 ASP A C 1
ATOM 548 O O . ASP A 1 68 ? 18.348 2.154 -35.414 1.00 89.44 68 ASP A O 1
ATOM 552 N N . GLU A 1 69 ? 20.460 1.457 -35.672 1.00 87.75 69 GLU A N 1
ATOM 553 C CA . GLU A 1 69 ? 20.523 0.696 -34.416 1.00 87.75 69 GLU A CA 1
ATOM 554 C C . GLU A 1 69 ? 20.363 1.610 -33.189 1.00 87.75 69 GLU A C 1
ATOM 556 O O . GLU A 1 69 ? 19.549 1.330 -32.304 1.00 87.75 69 GLU A O 1
ATOM 561 N N . GLY A 1 70 ? 21.052 2.756 -33.164 1.00 84.94 70 GLY A N 1
ATOM 562 C CA . GLY A 1 70 ? 20.892 3.763 -32.112 1.00 84.94 70 GLY A CA 1
ATOM 563 C C . GLY A 1 70 ? 19.451 4.271 -31.981 1.00 84.94 70 GLY A C 1
ATOM 564 O O . GLY A 1 70 ? 18.947 4.440 -30.869 1.00 84.94 70 GLY A O 1
ATOM 565 N N . GLU A 1 71 ? 18.743 4.454 -33.098 1.00 85.62 71 GLU A N 1
ATOM 566 C CA . GLU A 1 71 ? 17.336 4.864 -33.092 1.00 85.62 71 GLU A CA 1
ATOM 567 C C . GLU A 1 71 ? 16.409 3.774 -32.519 1.00 85.62 71 GLU A C 1
ATOM 569 O O . GLU A 1 71 ? 15.442 4.081 -31.812 1.00 85.62 71 GLU A O 1
ATOM 574 N N . ILE A 1 72 ? 16.707 2.495 -32.770 1.00 86.19 72 ILE A N 1
ATOM 575 C CA . ILE A 1 72 ? 15.979 1.365 -32.174 1.00 86.19 72 ILE A CA 1
ATOM 576 C C . ILE A 1 72 ? 16.157 1.359 -30.653 1.00 86.19 72 ILE A C 1
ATOM 578 O O . ILE A 1 72 ? 15.152 1.278 -29.942 1.00 86.19 72 ILE A O 1
ATOM 582 N N . HIS A 1 73 ? 17.388 1.512 -30.158 1.00 84.00 73 HIS A N 1
ATOM 583 C CA . HIS A 1 73 ? 17.678 1.613 -28.722 1.00 84.00 73 HIS A CA 1
ATOM 584 C C . HIS A 1 73 ? 16.983 2.822 -28.081 1.00 84.00 73 HIS A C 1
ATOM 586 O O . HIS A 1 73 ? 16.442 2.714 -26.989 1.00 84.00 73 HIS A O 1
ATOM 592 N N . LEU A 1 74 ? 16.879 3.960 -28.774 1.00 80.69 74 LEU A N 1
ATOM 593 C CA . LEU A 1 74 ? 16.144 5.126 -28.264 1.00 80.69 74 LEU A CA 1
ATOM 594 C C . LEU A 1 74 ? 14.623 4.879 -28.179 1.00 80.69 74 LEU A C 1
ATOM 596 O O . LEU A 1 74 ? 13.940 5.353 -27.265 1.00 80.69 74 LEU A O 1
ATOM 600 N N . LYS A 1 75 ? 14.081 4.126 -29.144 1.00 80.00 75 LYS A N 1
ATOM 601 C CA . LYS A 1 75 ? 12.657 3.764 -29.225 1.00 80.00 75 LYS A CA 1
ATOM 602 C C . LYS A 1 75 ? 12.286 2.598 -28.305 1.00 80.00 75 LYS A C 1
ATOM 604 O O . LYS A 1 75 ? 11.104 2.411 -28.016 1.00 80.00 75 LYS A O 1
ATOM 609 N N . PHE A 1 76 ? 13.249 1.794 -27.859 1.00 72.69 76 PHE A N 1
ATOM 610 C CA . PHE A 1 76 ? 13.003 0.593 -27.062 1.00 72.69 76 PHE A CA 1
ATOM 611 C C . PHE A 1 76 ? 12.445 0.908 -25.654 1.00 72.69 76 PHE A C 1
ATOM 613 O O . PHE A 1 76 ? 11.392 0.356 -25.318 1.00 72.69 76 PHE A O 1
ATOM 620 N N . PRO A 1 77 ? 12.997 1.861 -24.871 1.00 64.69 77 PRO A N 1
ATOM 621 C CA . PRO A 1 77 ? 12.440 2.283 -23.582 1.00 64.69 77 PRO A CA 1
ATOM 622 C C . PRO A 1 77 ? 11.061 2.938 -23.685 1.00 64.69 77 PRO A C 1
ATOM 624 O O . PRO A 1 77 ? 10.261 2.833 -22.757 1.00 64.69 77 PRO A O 1
ATOM 627 N N . THR A 1 78 ? 10.781 3.619 -24.802 1.00 63.75 78 THR A N 1
ATOM 628 C CA . THR A 1 78 ? 9.502 4.296 -25.071 1.00 63.75 78 THR A CA 1
ATOM 629 C C . THR A 1 78 ? 8.423 3.336 -25.587 1.00 63.75 78 THR A C 1
ATOM 631 O O . THR A 1 78 ? 7.241 3.541 -25.307 1.00 63.75 78 THR A O 1
ATOM 634 N N . LYS A 1 79 ? 8.794 2.272 -26.320 1.00 63.06 79 LYS A N 1
ATOM 635 C CA . LYS A 1 79 ? 7.869 1.220 -26.791 1.00 63.06 79 LYS A CA 1
ATOM 636 C C . LYS A 1 79 ? 7.583 0.148 -25.751 1.00 63.06 79 LYS A C 1
ATOM 638 O O . LYS A 1 79 ? 6.464 -0.372 -25.721 1.00 63.06 79 LYS A O 1
ATOM 643 N N . LEU A 1 80 ? 8.554 -0.203 -24.910 1.00 54.66 80 LEU A N 1
ATOM 644 C CA . LEU A 1 80 ? 8.259 -1.001 -23.732 1.00 54.66 80 LEU A CA 1
ATOM 645 C C . LEU A 1 80 ? 7.245 -0.218 -22.912 1.00 54.66 80 LEU A C 1
ATOM 647 O O . LEU A 1 80 ? 7.423 0.960 -22.618 1.00 54.66 80 LEU A O 1
ATOM 651 N N . GLN A 1 81 ? 6.170 -0.885 -22.518 1.00 56.94 81 GLN A N 1
ATOM 652 C CA . GLN A 1 81 ? 5.118 -0.350 -21.663 1.00 56.94 81 GLN A CA 1
ATOM 653 C C . GLN A 1 81 ? 5.635 0.099 -20.278 1.00 56.94 81 GLN A C 1
ATOM 655 O O . GLN A 1 81 ? 4.835 0.218 -19.369 1.00 56.94 81 GLN A O 1
ATOM 660 N N . MET A 1 82 ? 6.932 0.361 -20.086 1.00 60.94 82 MET A N 1
ATOM 661 C CA . MET A 1 82 ? 7.591 0.821 -18.868 1.00 60.94 82 MET A CA 1
ATOM 662 C C . MET A 1 82 ? 6.987 2.120 -18.338 1.00 60.94 82 MET A C 1
ATOM 664 O O . MET A 1 82 ? 6.711 2.186 -17.150 1.00 60.94 82 MET A O 1
ATOM 668 N N . GLU A 1 83 ? 6.685 3.119 -19.174 1.00 63.69 83 GLU A N 1
ATOM 669 C CA . GLU A 1 83 ? 5.998 4.330 -18.689 1.00 63.69 83 GLU A CA 1
ATOM 670 C C . GLU A 1 83 ? 4.552 4.067 -18.259 1.00 63.69 83 GLU A C 1
ATOM 672 O O . GLU A 1 83 ? 4.057 4.667 -17.304 1.00 63.69 83 GLU A O 1
ATOM 677 N N . LYS A 1 84 ? 3.849 3.179 -18.972 1.00 68.00 84 LYS A N 1
ATOM 678 C CA . LYS A 1 84 ? 2.478 2.782 -18.623 1.00 68.00 84 LYS A CA 1
ATOM 679 C C . LYS A 1 84 ? 2.472 1.934 -17.353 1.00 68.00 84 LYS A C 1
ATOM 681 O O . LYS A 1 84 ? 1.671 2.184 -16.467 1.00 68.00 84 LYS A O 1
ATOM 686 N N . ALA A 1 85 ? 3.398 0.992 -17.235 1.00 65.50 85 ALA A N 1
ATOM 687 C CA . ALA A 1 85 ? 3.605 0.142 -16.076 1.00 65.50 85 ALA A CA 1
ATOM 688 C C . ALA A 1 85 ? 4.032 0.972 -14.865 1.00 65.50 85 ALA A C 1
ATOM 690 O O . ALA A 1 85 ? 3.509 0.754 -13.783 1.00 65.50 85 ALA A O 1
ATOM 691 N N . GLN A 1 86 ? 4.899 1.972 -15.041 1.00 69.44 86 GLN A N 1
ATOM 692 C CA . GLN A 1 86 ? 5.297 2.897 -13.981 1.00 69.44 86 GLN A CA 1
ATOM 693 C C . GLN A 1 86 ? 4.124 3.771 -13.521 1.00 69.44 86 GLN A C 1
ATOM 695 O O . GLN A 1 86 ? 3.926 3.944 -12.318 1.00 69.44 86 GLN A O 1
ATOM 700 N N . ARG A 1 87 ? 3.297 4.270 -14.452 1.00 72.75 87 ARG A N 1
ATOM 701 C CA . ARG A 1 87 ? 2.049 4.977 -14.119 1.00 72.75 87 ARG A CA 1
ATOM 702 C C . ARG A 1 87 ? 1.061 4.089 -13.364 1.00 72.75 87 ARG A C 1
ATOM 704 O O . ARG A 1 87 ? 0.643 4.450 -12.275 1.00 72.75 87 ARG A O 1
ATOM 711 N N . VAL A 1 88 ? 0.757 2.900 -13.878 1.00 76.56 88 VAL A N 1
ATOM 712 C CA . VAL A 1 88 ? -0.139 1.937 -13.211 1.00 76.56 88 VAL A CA 1
ATOM 713 C C . VAL A 1 88 ? 0.402 1.540 -11.835 1.00 76.56 88 VAL A C 1
ATOM 715 O O . VAL A 1 88 ? -0.355 1.442 -10.873 1.00 76.56 88 VAL A O 1
ATOM 718 N N . LEU A 1 89 ? 1.716 1.359 -11.710 1.00 71.62 89 LEU A N 1
ATOM 719 C CA . LEU A 1 89 ? 2.365 1.026 -10.448 1.00 71.62 89 LEU A CA 1
ATOM 720 C C . LEU A 1 89 ? 2.207 2.147 -9.415 1.00 71.62 89 LEU A C 1
ATOM 722 O O . LEU A 1 89 ? 1.820 1.879 -8.281 1.00 71.62 89 LEU A O 1
ATOM 726 N N . THR A 1 90 ? 2.468 3.393 -9.809 1.00 73.75 90 THR A N 1
ATOM 727 C CA . THR A 1 90 ? 2.308 4.562 -8.928 1.00 73.75 90 THR A CA 1
ATOM 728 C C . THR A 1 90 ? 0.845 4.827 -8.565 1.00 73.75 90 THR A C 1
ATOM 730 O O . THR A 1 90 ? 0.553 5.205 -7.431 1.00 73.75 90 THR A O 1
ATOM 733 N N . GLU A 1 91 ? -0.093 4.563 -9.476 1.00 78.75 91 GLU A N 1
ATOM 734 C CA . GLU A 1 91 ? -1.535 4.608 -9.208 1.00 78.75 91 GLU A CA 1
ATOM 735 C C . GLU A 1 91 ? -1.934 3.593 -8.125 1.00 78.75 91 GLU A C 1
ATOM 737 O O . GLU A 1 91 ? -2.559 3.948 -7.123 1.00 78.75 91 GLU A O 1
ATOM 742 N N . CYS A 1 92 ? -1.495 2.339 -8.286 1.00 74.81 92 CYS A N 1
ATOM 743 C CA . CYS A 1 92 ? -1.728 1.262 -7.327 1.00 74.81 92 CYS A CA 1
ATOM 744 C C . CYS A 1 92 ? -1.097 1.554 -5.958 1.00 74.81 92 CYS A C 1
ATOM 746 O O . CYS A 1 92 ? -1.683 1.213 -4.932 1.00 74.81 92 CYS A O 1
ATOM 748 N N . GLN A 1 93 ? 0.076 2.198 -5.922 1.00 73.19 93 GLN A N 1
ATOM 749 C CA . GLN A 1 93 ? 0.715 2.625 -4.672 1.00 73.19 93 GLN A CA 1
ATOM 750 C C . GLN A 1 93 ? -0.154 3.624 -3.909 1.00 73.19 93 GLN A C 1
ATOM 752 O O . GLN A 1 93 ? -0.365 3.461 -2.708 1.00 73.19 93 GLN A O 1
ATOM 757 N N . ARG A 1 94 ? -0.695 4.623 -4.610 1.00 79.44 94 ARG A N 1
ATOM 758 C CA . ARG A 1 94 ? -1.539 5.659 -4.011 1.00 79.44 94 ARG A CA 1
ATOM 759 C C . ARG A 1 94 ? -2.847 5.088 -3.468 1.00 79.44 94 ARG A C 1
ATOM 761 O O . ARG A 1 94 ? -3.221 5.396 -2.341 1.00 79.44 94 ARG A O 1
ATOM 768 N N . ASP A 1 95 ? -3.516 4.233 -4.243 1.00 82.19 95 ASP A N 1
ATOM 769 C CA . ASP A 1 95 ? -4.762 3.576 -3.818 1.00 82.19 95 ASP A CA 1
ATOM 770 C C . ASP A 1 95 ? -4.548 2.706 -2.569 1.00 82.19 95 ASP A C 1
ATOM 772 O O . ASP A 1 95 ? -5.344 2.734 -1.628 1.00 82.19 95 ASP A O 1
ATOM 776 N N . LEU A 1 96 ? -3.429 1.978 -2.517 1.00 71.69 96 LEU A N 1
ATOM 777 C CA . LEU A 1 96 ? -3.075 1.164 -1.358 1.00 71.69 96 LEU A CA 1
ATOM 778 C C . LEU A 1 96 ? -2.844 2.019 -0.101 1.00 71.69 96 LEU A C 1
ATOM 780 O O . LEU A 1 96 ? -3.331 1.667 0.972 1.00 71.69 96 LEU A O 1
ATOM 784 N N . GLU A 1 97 ? -2.120 3.132 -0.226 1.00 79.56 97 GLU A N 1
ATOM 785 C CA . GLU A 1 97 ? -1.826 4.052 0.882 1.00 79.56 97 GLU A CA 1
ATOM 786 C C . GLU A 1 97 ? -3.117 4.655 1.462 1.00 79.56 97 GLU A C 1
ATOM 788 O O . GLU A 1 97 ? -3.321 4.641 2.676 1.00 79.56 97 GLU A O 1
ATOM 793 N N . ILE A 1 98 ? -4.046 5.067 0.591 1.00 84.56 98 ILE A N 1
ATOM 794 C CA . ILE A 1 98 ? -5.371 5.569 0.984 1.00 84.56 98 ILE A CA 1
ATOM 795 C C . ILE A 1 98 ? -6.166 4.488 1.725 1.00 84.56 98 ILE A C 1
ATOM 797 O O . ILE A 1 98 ? -6.759 4.760 2.771 1.00 84.56 98 ILE A O 1
ATOM 801 N N . LYS A 1 99 ? -6.177 3.248 1.222 1.00 82.19 99 LYS A N 1
ATOM 802 C CA . LYS A 1 99 ? -6.900 2.137 1.865 1.00 82.19 99 LYS A CA 1
ATOM 803 C C . LYS A 1 99 ? -6.354 1.810 3.254 1.00 82.19 99 LYS A C 1
ATOM 805 O O . LYS A 1 99 ? -7.143 1.504 4.146 1.00 82.19 99 LYS A O 1
ATOM 810 N N . ILE A 1 100 ? -5.038 1.892 3.455 1.00 80.19 100 ILE A N 1
ATOM 811 C CA . ILE A 1 100 ? -4.413 1.684 4.770 1.00 80.19 100 ILE A CA 1
ATOM 812 C C . ILE A 1 100 ? -4.859 2.774 5.746 1.00 80.19 100 ILE A C 1
ATOM 814 O O . ILE A 1 100 ? -5.402 2.446 6.800 1.00 80.19 100 ILE A O 1
ATOM 818 N N . GLN A 1 101 ? -4.741 4.047 5.359 1.00 81.38 101 GLN A N 1
ATOM 819 C CA . GLN A 1 101 ? -5.180 5.170 6.196 1.00 81.38 101 GLN A CA 1
ATOM 820 C C . GLN A 1 101 ? -6.672 5.075 6.547 1.00 81.38 101 GLN A C 1
ATOM 822 O O . GLN A 1 101 ? -7.071 5.275 7.694 1.00 81.38 101 GLN A O 1
ATOM 827 N N . GLN A 1 102 ? -7.518 4.700 5.582 1.00 84.00 102 GLN A N 1
ATOM 828 C CA . GLN A 1 102 ? -8.946 4.490 5.826 1.00 84.00 102 GLN A CA 1
ATOM 829 C C . GLN A 1 102 ? -9.218 3.376 6.843 1.00 84.00 102 GLN A C 1
ATOM 831 O O . GLN A 1 102 ? -10.136 3.505 7.656 1.00 84.00 102 GLN A O 1
ATOM 836 N N . LEU A 1 103 ? -8.470 2.270 6.792 1.00 78.38 103 LEU A N 1
ATOM 837 C CA . LEU A 1 103 ? -8.623 1.174 7.749 1.00 78.38 103 LEU A CA 1
ATOM 838 C C . LEU A 1 103 ? -8.185 1.583 9.157 1.00 78.38 103 LEU A C 1
ATOM 840 O O . LEU A 1 103 ? -8.877 1.236 10.113 1.00 78.38 103 LEU A O 1
ATOM 844 N N . GLU A 1 104 ? -7.096 2.340 9.286 1.00 78.88 104 GLU A N 1
ATOM 845 C CA . GLU A 1 104 ? -6.617 2.864 10.571 1.00 78.88 104 GLU A CA 1
ATOM 846 C C . GLU A 1 104 ? -7.652 3.788 11.221 1.00 78.88 104 GLU A C 1
ATOM 848 O O . GLU A 1 104 ? -8.016 3.587 12.381 1.00 78.88 104 GLU A O 1
ATOM 853 N N . ILE A 1 105 ? -8.214 4.726 10.452 1.00 86.75 105 ILE A N 1
ATOM 854 C CA . ILE A 1 105 ? -9.268 5.631 10.933 1.00 86.75 105 ILE A CA 1
ATOM 855 C C . ILE A 1 105 ? -10.515 4.840 11.349 1.00 86.75 105 ILE A C 1
ATOM 857 O O . ILE A 1 105 ? -11.059 5.058 12.430 1.00 86.75 105 ILE A O 1
ATOM 861 N N . LYS A 1 106 ? -10.968 3.882 10.526 1.00 88.88 106 LYS A N 1
ATOM 862 C CA . LYS A 1 106 ? -12.145 3.053 10.845 1.00 88.88 106 LYS A CA 1
ATOM 863 C C . LYS A 1 106 ? -11.956 2.248 12.130 1.00 88.88 106 LYS A C 1
ATOM 865 O O . LYS A 1 106 ? -12.893 2.147 12.920 1.00 88.88 106 LYS A O 1
ATOM 870 N N . LEU A 1 107 ? -10.771 1.673 12.334 1.00 82.44 107 LEU A N 1
ATOM 871 C CA . LEU A 1 107 ? -10.433 0.949 13.559 1.00 82.44 107 LEU A CA 1
ATOM 872 C C . LEU A 1 107 ? -10.410 1.878 14.775 1.00 82.44 107 LEU A C 1
ATOM 874 O O . LEU A 1 107 ? -10.984 1.522 15.802 1.00 82.44 107 LEU A O 1
ATOM 878 N N . SER A 1 108 ? -9.810 3.064 14.642 1.00 86.81 108 SER A N 1
ATOM 879 C CA . SER A 1 108 ? -9.765 4.071 15.707 1.00 86.81 108 SER A CA 1
ATOM 880 C C . SER A 1 108 ? -11.165 4.510 16.129 1.00 86.81 108 SER A C 1
ATOM 882 O O . SER A 1 108 ? -11.503 4.423 17.306 1.00 86.81 108 SER A O 1
ATOM 884 N N . ASN A 1 109 ? -12.010 4.894 15.168 1.00 87.56 109 ASN A N 1
ATOM 885 C CA . ASN A 1 109 ? -13.373 5.349 15.448 1.00 87.56 109 ASN A CA 1
ATOM 886 C C . ASN A 1 109 ? -14.199 4.253 16.125 1.00 87.56 109 ASN A C 1
ATOM 888 O O . ASN A 1 109 ? -14.903 4.511 17.094 1.00 87.56 109 ASN A O 1
ATOM 892 N N . LYS A 1 110 ? -14.092 3.008 15.646 1.00 92.00 110 LYS A N 1
ATOM 893 C CA . LYS A 1 110 ? -14.790 1.881 16.269 1.00 92.00 110 LYS A CA 1
ATOM 894 C C . LYS A 1 110 ? -14.341 1.662 17.717 1.00 92.00 110 LYS A C 1
ATOM 896 O O . LYS A 1 110 ? -15.182 1.462 18.584 1.00 92.00 110 LYS A O 1
ATOM 901 N N . MET A 1 111 ? -13.034 1.713 17.973 1.00 84.81 111 MET A N 1
ATOM 902 C CA . MET A 1 111 ? -12.482 1.563 19.321 1.00 84.81 111 MET A CA 1
ATOM 903 C C . MET A 1 111 ? -12.950 2.685 20.257 1.00 84.81 111 MET A C 1
ATOM 905 O O . MET A 1 111 ? -13.297 2.415 21.403 1.00 84.81 111 MET A O 1
ATOM 909 N N . GLU A 1 112 ? -12.991 3.927 19.773 1.00 85.75 112 GLU A N 1
ATOM 910 C CA . GLU A 1 112 ? -13.478 5.075 20.541 1.00 85.75 112 GLU A CA 1
ATOM 911 C C . GLU A 1 112 ? -14.955 4.913 20.936 1.00 85.75 112 GLU A C 1
ATOM 913 O O . GLU A 1 112 ? -15.311 5.119 22.097 1.00 85.75 112 GLU A O 1
ATOM 918 N N . GLU A 1 113 ? -15.806 4.477 20.005 1.00 89.31 113 GLU A N 1
ATOM 919 C CA . GLU A 1 113 ? -17.226 4.227 20.272 1.00 89.31 113 GLU A CA 1
ATOM 920 C C . GLU A 1 113 ? -17.449 3.068 21.255 1.00 89.31 113 GLU A C 1
ATOM 922 O O . GLU A 1 113 ? -18.267 3.181 22.172 1.00 89.31 113 GLU A O 1
ATOM 927 N N . ASP A 1 114 ? -16.684 1.978 21.134 1.00 89.62 114 ASP A N 1
ATOM 928 C CA . ASP A 1 114 ? -16.754 0.856 22.076 1.00 89.62 114 ASP A CA 1
ATOM 929 C C . ASP A 1 114 ? -16.347 1.291 23.501 1.00 89.62 114 ASP A C 1
ATOM 931 O O . ASP A 1 114 ? -17.000 0.906 24.477 1.00 89.62 114 ASP A O 1
ATOM 935 N N . ILE A 1 115 ? -15.327 2.151 23.637 1.00 87.81 115 ILE A N 1
ATOM 936 C CA . ILE A 1 115 ? -14.907 2.724 24.928 1.00 87.81 115 ILE A CA 1
ATOM 937 C C . ILE A 1 115 ? -15.995 3.631 25.503 1.00 87.81 115 ILE A C 1
ATOM 939 O O . ILE A 1 115 ? -16.343 3.486 26.676 1.00 87.81 115 ILE A O 1
ATOM 943 N N . LYS A 1 116 ? -16.569 4.535 24.699 1.00 91.69 116 LYS A N 1
ATOM 944 C CA . LYS A 1 116 ? -17.670 5.410 25.142 1.00 91.69 116 LYS A CA 1
ATOM 945 C C . LYS A 1 116 ? -18.859 4.596 25.637 1.00 91.69 116 LYS A C 1
ATOM 947 O O . LYS A 1 116 ? -19.419 4.899 26.690 1.00 91.69 116 LYS A O 1
ATOM 952 N N . LYS A 1 117 ? -19.218 3.533 24.914 1.00 94.62 117 LYS A N 1
ATOM 953 C CA . LYS A 1 117 ? -20.310 2.635 25.294 1.00 94.62 117 LYS A CA 1
ATOM 954 C C . LYS A 1 117 ? -20.016 1.899 26.600 1.00 94.62 117 LYS A C 1
ATOM 956 O O . LYS A 1 117 ? -20.872 1.859 27.481 1.00 94.62 117 LYS A O 1
ATOM 961 N N . ALA A 1 118 ? -18.813 1.346 26.750 1.00 90.12 118 ALA A N 1
ATOM 962 C CA . ALA A 1 118 ? -18.398 0.686 27.986 1.00 90.12 118 ALA A CA 1
ATOM 963 C C . ALA A 1 118 ? -18.402 1.659 29.176 1.00 90.12 118 ALA A C 1
ATOM 965 O O . ALA A 1 118 ? -18.891 1.316 30.252 1.00 90.12 118 ALA A O 1
ATOM 966 N N . TRP A 1 119 ? -17.923 2.887 28.966 1.00 84.94 119 TRP A N 1
ATOM 967 C CA . TRP A 1 119 ? -17.919 3.933 29.983 1.00 84.94 119 TRP A CA 1
ATOM 968 C C . TRP A 1 119 ? -19.339 4.338 30.396 1.00 84.94 119 TRP A C 1
ATOM 970 O O . TRP A 1 119 ? -19.640 4.369 31.586 1.00 84.94 119 TRP A O 1
ATOM 980 N N . SER A 1 120 ? -20.245 4.552 29.437 1.00 94.94 120 SER A N 1
ATOM 981 C CA . SER A 1 120 ? -21.656 4.853 29.713 1.00 94.94 120 SER A CA 1
ATOM 982 C C . SER A 1 120 ? -22.341 3.736 30.511 1.00 94.94 120 SER A C 1
ATOM 984 O O . SER A 1 120 ? -22.977 4.018 31.526 1.00 94.94 120 SER A O 1
ATOM 986 N N . ASN A 1 121 ? -22.145 2.473 30.118 1.00 94.75 121 ASN A N 1
ATOM 987 C CA . ASN A 1 121 ? -22.704 1.320 30.830 1.00 94.75 121 ASN A CA 1
ATOM 988 C C . ASN A 1 121 ? -22.158 1.205 32.263 1.00 94.75 121 ASN A C 1
ATOM 990 O O . ASN A 1 121 ? -22.913 0.919 33.194 1.00 94.75 121 ASN A O 1
ATOM 994 N N . SER A 1 122 ? -20.853 1.432 32.446 1.00 91.06 122 SER A N 1
ATOM 995 C CA . SER A 1 122 ? -20.214 1.410 33.766 1.00 91.06 122 SER A CA 1
ATOM 996 C C . SER A 1 122 ? -20.782 2.496 34.676 1.00 91.06 122 SER A C 1
ATOM 998 O O . SER A 1 122 ? -21.105 2.222 35.830 1.00 91.06 122 SER A O 1
ATOM 1000 N N . THR A 1 123 ? -20.923 3.716 34.159 1.00 92.44 123 THR A N 1
ATOM 1001 C CA . THR A 1 123 ? -21.491 4.847 34.896 1.00 92.44 123 THR A CA 1
ATOM 1002 C C . THR A 1 123 ? -22.940 4.569 35.300 1.00 92.44 123 THR A C 1
ATOM 1004 O O . THR A 1 123 ? -23.292 4.766 36.460 1.00 92.44 123 THR A O 1
ATOM 1007 N N . GLN A 1 124 ? -23.760 4.030 34.389 1.00 94.75 124 GLN A N 1
ATOM 1008 C CA . GLN A 1 124 ? -25.148 3.664 34.690 1.00 94.75 124 GLN A CA 1
ATOM 1009 C C . GLN A 1 124 ? -25.240 2.592 35.781 1.00 94.75 124 GLN A C 1
ATOM 1011 O O . GLN A 1 124 ? -25.971 2.763 36.749 1.00 94.75 124 GLN A O 1
ATOM 1016 N N . THR A 1 125 ? -24.439 1.530 35.675 1.00 94.25 125 THR A N 1
ATOM 1017 C CA . THR A 1 125 ? -24.410 0.458 36.684 1.00 94.25 125 THR A CA 1
ATOM 1018 C C . THR A 1 125 ? -24.016 1.001 38.065 1.00 94.25 125 THR A C 1
ATOM 1020 O O . THR A 1 125 ? -24.533 0.552 39.086 1.00 94.25 125 THR A O 1
ATOM 1023 N N . GLY A 1 126 ? -23.123 1.997 38.108 1.00 94.19 126 GLY A N 1
ATOM 1024 C CA . GLY A 1 126 ? -22.772 2.707 39.337 1.00 94.19 126 GLY A CA 1
ATOM 1025 C C . GLY A 1 126 ? -23.953 3.470 39.947 1.00 94.19 126 GLY A C 1
ATOM 1026 O O . GLY A 1 126 ? -24.181 3.364 41.151 1.00 94.19 126 GLY A O 1
ATOM 1027 N N . TYR A 1 127 ? -24.728 4.188 39.128 1.00 95.25 127 TYR A N 1
ATOM 1028 C CA . TYR A 1 127 ? -25.952 4.859 39.582 1.00 95.25 127 TYR A CA 1
ATOM 1029 C C . TYR A 1 127 ? -26.995 3.866 40.104 1.00 95.25 127 TYR A C 1
ATOM 1031 O O . TYR A 1 127 ? -27.568 4.093 41.170 1.00 95.25 127 TYR A O 1
ATOM 1039 N N . ASP A 1 128 ? -27.194 2.747 39.408 1.00 95.06 128 ASP A N 1
ATOM 1040 C CA . ASP A 1 128 ? -28.145 1.710 39.816 1.00 95.06 128 ASP A CA 1
ATOM 1041 C C . ASP A 1 128 ? -27.749 1.090 41.169 1.00 95.06 128 ASP A C 1
ATOM 1043 O O . ASP A 1 128 ? -28.591 0.910 42.054 1.00 95.06 128 ASP A O 1
ATOM 1047 N N . LEU A 1 129 ? -26.453 0.813 41.368 1.00 94.94 129 LEU A N 1
ATOM 1048 C CA . LEU A 1 129 ? -25.926 0.304 42.635 1.00 94.94 129 LEU A CA 1
ATOM 1049 C C . LEU A 1 129 ? -26.110 1.314 43.771 1.00 94.94 129 LEU A C 1
ATOM 1051 O O . LEU A 1 129 ? -26.532 0.932 44.862 1.00 94.94 129 LEU A O 1
ATOM 1055 N N . MET A 1 130 ? -25.814 2.591 43.519 1.00 94.94 130 MET A N 1
ATOM 1056 C CA . MET A 1 130 ? -26.002 3.653 44.506 1.00 94.94 130 MET A CA 1
ATOM 1057 C C . MET A 1 130 ? -27.467 3.738 44.945 1.00 94.94 130 MET A C 1
ATOM 1059 O O . MET A 1 130 ? -27.742 3.731 46.144 1.00 94.94 130 MET A O 1
ATOM 1063 N N . GLY A 1 131 ? -28.404 3.678 43.993 1.00 95.25 131 GLY A N 1
ATOM 1064 C CA . GLY A 1 131 ? -29.835 3.619 44.291 1.00 95.25 131 GLY A CA 1
ATOM 1065 C C . GLY A 1 131 ? -30.220 2.402 45.141 1.00 95.25 131 GLY A C 1
ATOM 1066 O O . GLY A 1 131 ? -30.982 2.531 46.098 1.00 95.25 131 GLY A O 1
ATOM 1067 N N . CYS A 1 132 ? -29.655 1.222 44.864 1.00 92.88 132 CYS A N 1
ATOM 1068 C CA . CYS A 1 132 ? -29.902 0.024 45.676 1.00 92.88 132 CYS A CA 1
ATOM 1069 C C . CYS A 1 132 ? -29.402 0.181 47.124 1.00 92.88 132 CYS A C 1
ATOM 1071 O O . CYS A 1 132 ? -30.087 -0.236 48.061 1.00 92.88 132 CYS A O 1
ATOM 1073 N N . VAL A 1 133 ? -28.227 0.787 47.318 1.00 93.62 133 VAL A N 1
ATOM 1074 C CA . VAL A 1 133 ? -27.648 1.037 48.650 1.00 93.62 133 VAL A CA 1
ATOM 1075 C C . VAL A 1 133 ? -28.484 2.047 49.437 1.00 93.62 133 VAL A C 1
ATOM 1077 O O . VAL A 1 133 ? -28.749 1.830 50.621 1.00 93.62 133 VAL A O 1
ATOM 1080 N N . GLU A 1 134 ? -28.940 3.121 48.792 1.00 96.56 134 GLU A N 1
ATOM 1081 C CA . GLU A 1 134 ? -29.814 4.121 49.414 1.00 96.56 134 GLU A CA 1
ATOM 1082 C C . GLU A 1 134 ? -31.141 3.505 49.868 1.00 96.56 134 GLU A C 1
ATOM 1084 O O . GLU A 1 134 ? -31.548 3.695 51.016 1.00 96.56 134 GLU A O 1
ATOM 1089 N N . LEU A 1 135 ? -31.780 2.707 49.007 1.00 95.94 135 LEU A N 1
ATOM 1090 C CA . LEU A 1 135 ? -33.025 2.010 49.338 1.00 95.94 135 LEU A CA 1
ATOM 1091 C C . LEU A 1 135 ? -32.848 1.031 50.504 1.00 95.94 135 LEU A C 1
ATOM 1093 O O . LEU A 1 135 ? -33.690 0.986 51.402 1.00 95.94 135 LEU A O 1
ATOM 1097 N N . TYR A 1 136 ? -31.747 0.275 50.525 1.00 93.44 136 TYR A N 1
ATOM 1098 C CA . TYR A 1 136 ? -31.426 -0.614 51.642 1.00 93.44 136 TYR A CA 1
ATOM 1099 C C . TYR A 1 136 ? -31.270 0.164 52.955 1.00 93.44 136 TYR A C 1
ATOM 1101 O O . TYR A 1 136 ? -31.876 -0.197 53.962 1.00 93.44 136 TYR A O 1
ATOM 1109 N N . SER A 1 137 ? -30.507 1.260 52.935 1.00 95.75 137 SER A N 1
ATOM 1110 C CA . SER A 1 137 ? -30.276 2.113 54.107 1.00 95.75 137 SER A CA 1
ATOM 1111 C C . SER A 1 137 ? -31.578 2.718 54.655 1.00 95.75 137 SER A C 1
ATOM 1113 O O . SER A 1 137 ? -31.809 2.730 55.869 1.00 95.75 137 SER A O 1
ATOM 1115 N N . GLN A 1 138 ? -32.479 3.149 53.763 1.00 96.62 138 GLN A N 1
ATOM 1116 C CA . GLN A 1 138 ? -33.807 3.645 54.135 1.00 96.62 138 GLN A CA 1
ATOM 1117 C C . GLN A 1 138 ? -34.667 2.550 54.777 1.00 96.62 138 GLN A C 1
ATOM 1119 O O . GLN A 1 138 ? -35.245 2.766 55.843 1.00 96.62 138 GLN A O 1
ATOM 1124 N N . ALA A 1 139 ? -34.736 1.367 54.160 1.00 94.19 139 ALA A N 1
ATOM 1125 C CA . ALA A 1 139 ? -35.503 0.242 54.691 1.00 94.19 139 ALA A 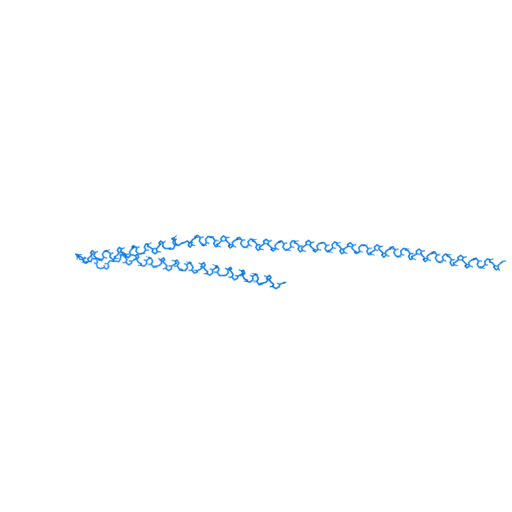CA 1
ATOM 1126 C C . ALA A 1 139 ? -34.967 -0.218 56.057 1.00 94.19 139 ALA A C 1
ATOM 1128 O O . ALA A 1 139 ? -35.750 -0.474 56.972 1.00 94.19 139 ALA A O 1
ATOM 1129 N N . GLN A 1 140 ? -33.641 -0.264 56.213 1.00 94.44 140 GLN A N 1
ATOM 1130 C CA . GLN A 1 140 ? -32.982 -0.593 57.473 1.00 94.44 140 GLN A CA 1
ATOM 1131 C C . GLN A 1 140 ? -33.318 0.427 58.566 1.00 94.44 140 GLN A C 1
ATOM 1133 O O . GLN A 1 140 ? -33.700 0.032 59.666 1.00 94.44 140 GLN A O 1
ATOM 1138 N N . SER A 1 141 ? -33.209 1.726 58.269 1.00 95.88 141 SER A N 1
ATOM 1139 C CA . SER A 1 141 ? -33.539 2.794 59.224 1.00 95.88 141 SER A CA 1
ATOM 1140 C C . SER A 1 141 ? -34.991 2.698 59.686 1.00 95.88 141 SER A C 1
ATOM 1142 O O . SER A 1 141 ? -35.255 2.687 60.887 1.00 95.88 141 SER A O 1
ATOM 1144 N N . LYS A 1 142 ? -35.923 2.514 58.743 1.00 96.56 142 LYS A N 1
ATOM 1145 C CA . LYS A 1 142 ? -37.347 2.352 59.051 1.00 96.56 142 LYS A CA 1
ATOM 1146 C C . LYS A 1 142 ? -37.609 1.134 59.940 1.00 96.56 142 LYS A C 1
ATOM 1148 O O . LYS A 1 142 ? -38.339 1.233 60.923 1.00 96.56 142 LYS A O 1
ATOM 1153 N N . TRP A 1 143 ? -36.990 -0.004 59.628 1.00 95.94 143 TRP A N 1
ATOM 1154 C CA . TRP A 1 143 ? -37.111 -1.211 60.446 1.00 95.94 143 TRP A CA 1
ATOM 1155 C C . TRP A 1 143 ? -36.586 -0.994 61.873 1.00 95.94 143 TRP A C 1
ATOM 1157 O O . TRP A 1 143 ? -37.245 -1.395 62.832 1.00 95.94 143 TRP A O 1
ATOM 1167 N N . CYS A 1 144 ? -35.443 -0.317 62.031 1.00 94.50 144 CYS A N 1
ATOM 1168 C CA . CYS A 1 144 ? -34.898 0.032 63.345 1.00 94.50 144 CYS A CA 1
ATOM 1169 C C . CYS A 1 144 ? -35.876 0.899 64.154 1.00 94.50 144 CYS A C 1
ATOM 1171 O O . CYS A 1 144 ? -36.126 0.609 65.324 1.00 94.50 144 CYS A O 1
ATOM 1173 N N . GLU A 1 145 ? -36.452 1.936 63.541 1.00 95.38 145 GLU A N 1
ATOM 1174 C CA . GLU A 1 145 ? -37.430 2.825 64.185 1.00 95.38 145 GLU A CA 1
ATOM 1175 C C . GLU A 1 145 ? -38.689 2.073 64.644 1.00 95.38 145 GLU A C 1
ATOM 1177 O O . GLU A 1 145 ? -39.134 2.225 65.788 1.00 95.38 145 GLU A O 1
ATOM 1182 N N . GLU A 1 146 ? -39.243 1.218 63.781 1.00 94.06 146 GLU A N 1
ATOM 1183 C CA . GLU A 1 146 ? -40.417 0.396 64.093 1.00 94.06 146 GLU A CA 1
ATOM 1184 C C . GLU A 1 146 ? -40.120 -0.621 65.207 1.00 94.06 146 GLU A C 1
ATOM 1186 O O . GLU A 1 146 ? -40.925 -0.781 66.133 1.00 94.06 146 GLU A O 1
ATOM 1191 N N . MET A 1 147 ? -38.951 -1.271 65.180 1.00 93.06 147 MET A N 1
ATOM 1192 C CA . MET A 1 147 ? -38.524 -2.203 66.229 1.00 93.06 147 MET A CA 1
ATOM 1193 C C . MET A 1 147 ? -38.375 -1.517 67.586 1.00 93.06 147 MET A C 1
ATOM 1195 O O . MET A 1 147 ? -38.927 -2.003 68.575 1.00 93.06 147 MET A O 1
ATOM 1199 N N . VAL A 1 148 ? -37.671 -0.382 67.644 1.00 93.69 148 VAL A N 1
ATOM 1200 C CA . VAL A 1 148 ? -37.477 0.379 68.889 1.00 93.69 148 VAL A CA 1
ATOM 1201 C C . VAL A 1 148 ? -38.823 0.826 69.453 1.00 93.69 148 VAL A C 1
ATOM 1203 O O . VAL A 1 148 ? -39.085 0.643 70.642 1.00 93.69 148 VAL A O 1
ATOM 1206 N N . THR A 1 149 ? -39.715 1.335 68.600 1.00 91.50 149 THR A N 1
ATOM 1207 C CA . THR A 1 149 ? -41.062 1.759 69.008 1.00 91.50 149 THR A CA 1
ATOM 1208 C C . THR A 1 149 ? -41.870 0.587 69.565 1.00 91.50 149 THR A C 1
ATOM 1210 O O . THR A 1 149 ? -42.511 0.709 70.611 1.00 91.50 149 THR A O 1
ATOM 1213 N N . THR A 1 150 ? -41.798 -0.577 68.915 1.00 91.06 150 THR A N 1
ATOM 1214 C CA . THR A 1 150 ? -42.497 -1.789 69.356 1.00 91.06 150 THR A CA 1
ATOM 1215 C C . THR A 1 150 ? -41.989 -2.261 70.719 1.00 91.06 150 THR A C 1
ATOM 1217 O O . THR A 1 150 ? -42.805 -2.510 71.607 1.00 91.06 150 THR A O 1
ATOM 1220 N N . ILE A 1 151 ? -40.669 -2.318 70.928 1.00 90.50 151 ILE A N 1
ATOM 1221 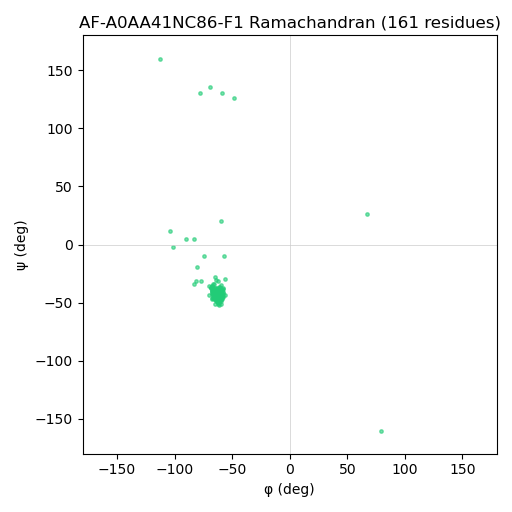C CA . ILE A 1 151 ? -40.062 -2.723 72.208 1.00 90.50 151 ILE A CA 1
ATOM 1222 C C . ILE A 1 151 ? -40.473 -1.765 73.333 1.00 90.50 151 ILE A C 1
ATOM 1224 O O . ILE A 1 151 ? -40.985 -2.209 74.360 1.00 90.50 151 ILE A O 1
ATOM 1228 N N . LEU A 1 152 ? -40.341 -0.452 73.116 1.00 87.00 152 LEU A N 1
ATOM 1229 C CA . LEU A 1 152 ? -40.728 0.561 74.104 1.00 87.00 152 LEU A CA 1
ATOM 1230 C C . LEU A 1 152 ? -42.223 0.500 74.443 1.00 87.00 152 LEU A C 1
ATOM 1232 O O . LEU A 1 152 ? -42.615 0.708 75.595 1.00 87.00 152 LEU A O 1
ATOM 1236 N N . SER A 1 153 ? -43.076 0.215 73.455 1.00 85.00 153 SER A N 1
ATOM 1237 C CA . SER A 1 153 ? -44.513 0.041 73.683 1.00 85.00 153 SER A CA 1
ATOM 1238 C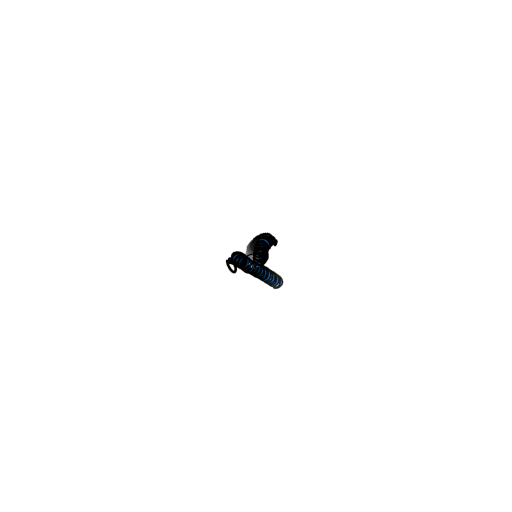 C . SER A 1 153 ? -44.806 -1.175 74.569 1.00 85.00 153 SER A 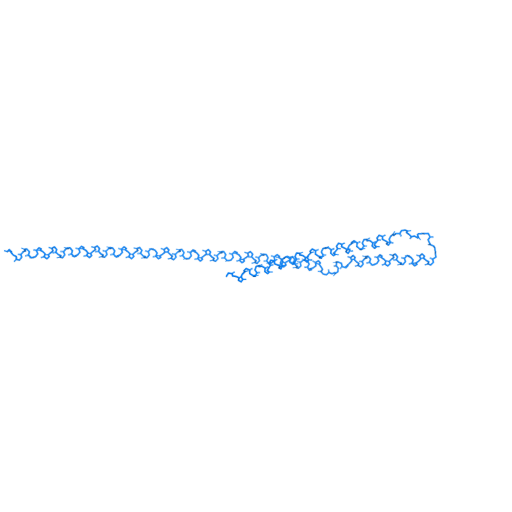C 1
ATOM 1240 O O . SER A 1 153 ? -45.607 -1.066 75.499 1.00 85.00 153 SER A O 1
ATOM 1242 N N . TRP A 1 154 ? -44.107 -2.292 74.339 1.00 84.19 154 TRP A N 1
ATOM 1243 C CA . TRP A 1 154 ? -44.210 -3.523 75.121 1.00 84.19 154 TRP A CA 1
ATOM 1244 C C . TRP A 1 154 ? -43.748 -3.330 76.563 1.00 84.19 154 TRP A C 1
ATOM 1246 O O . TRP A 1 154 ? -44.458 -3.723 77.491 1.00 84.19 154 TRP A O 1
ATOM 1256 N N . ASP A 1 155 ? -42.604 -2.676 76.761 1.00 81.69 155 ASP A N 1
ATOM 1257 C CA . ASP A 1 155 ? -42.097 -2.354 78.094 1.00 81.69 155 ASP A CA 1
ATOM 1258 C C . ASP A 1 155 ? -43.090 -1.475 78.860 1.00 81.69 155 ASP A C 1
ATOM 1260 O O . ASP A 1 155 ? -43.456 -1.788 79.994 1.00 81.69 155 ASP A O 1
ATOM 1264 N N . ASN A 1 156 ? -43.614 -0.424 78.226 1.00 84.00 156 ASN A N 1
ATOM 1265 C CA . ASN A 1 156 ? -44.641 0.427 78.828 1.00 84.00 156 ASN A CA 1
ATOM 1266 C C . ASN A 1 156 ? -45.917 -0.346 79.192 1.00 84.00 156 ASN A C 1
ATOM 1268 O O . ASN A 1 156 ? -46.518 -0.081 80.236 1.00 84.00 156 ASN A O 1
ATOM 1272 N N . TRP A 1 157 ? -46.343 -1.293 78.355 1.00 80.88 157 TRP A N 1
ATOM 1273 C CA . TRP A 1 157 ? -47.514 -2.131 78.619 1.00 80.88 157 TRP A CA 1
ATOM 1274 C C . TRP A 1 157 ? -47.286 -3.052 79.819 1.00 80.88 157 TRP A C 1
ATOM 1276 O O . TRP A 1 157 ? -48.125 -3.129 80.718 1.00 80.88 157 TRP A O 1
ATOM 1286 N N . LYS A 1 158 ? -46.106 -3.677 79.888 1.00 79.44 158 LYS A N 1
ATOM 1287 C CA . LYS A 1 158 ? -45.682 -4.499 81.023 1.00 79.44 158 LYS A CA 1
ATOM 1288 C C . LYS A 1 158 ? -45.696 -3.693 82.321 1.00 79.44 158 LYS A C 1
ATOM 1290 O O . LYS A 1 158 ? -46.262 -4.154 83.300 1.00 79.44 158 LYS A O 1
ATOM 1295 N N . TRP A 1 159 ? -45.170 -2.469 82.331 1.00 71.81 159 TRP A N 1
ATOM 1296 C CA . TRP A 1 159 ? -45.202 -1.606 83.519 1.00 71.81 159 TRP A CA 1
ATOM 1297 C C . TRP A 1 159 ? -46.611 -1.173 83.947 1.00 71.81 159 TRP A C 1
ATOM 1299 O O . TRP A 1 159 ? -46.835 -0.924 85.131 1.00 71.81 159 TRP A O 1
ATOM 1309 N N . ARG A 1 160 ? -47.572 -1.083 83.018 1.00 71.12 160 ARG A N 1
ATOM 1310 C CA . ARG A 1 160 ? -48.974 -0.771 83.345 1.00 71.12 160 ARG A CA 1
ATOM 1311 C C . ARG A 1 160 ? -49.737 -1.957 83.930 1.00 71.12 160 ARG A C 1
ATOM 1313 O O . ARG A 1 160 ? -50.602 -1.727 84.757 1.00 71.12 160 ARG A O 1
ATOM 1320 N N . GLY A 1 161 ? -49.417 -3.193 83.542 1.00 65.69 161 GLY A N 1
ATOM 1321 C CA . GLY A 1 161 ? -50.078 -4.401 84.061 1.00 65.69 161 GLY A CA 1
ATOM 1322 C C . GLY A 1 161 ? -49.688 -4.801 85.492 1.00 65.69 161 GLY A C 1
ATOM 1323 O O . GLY A 1 161 ? -50.309 -5.693 86.058 1.00 65.69 161 GLY A O 1
ATOM 1324 N N . TRP A 1 162 ? -48.665 -4.164 86.071 1.00 55.91 162 TRP A N 1
ATOM 1325 C CA . TRP A 1 162 ? -48.211 -4.372 87.457 1.00 55.91 162 TRP A CA 1
ATOM 1326 C C . TRP A 1 162 ? -48.642 -3.240 88.411 1.00 55.91 162 TRP A C 1
ATOM 1328 O O . TRP A 1 162 ? -48.141 -3.161 89.533 1.00 55.91 162 TRP A O 1
ATOM 1338 N N . ARG A 1 163 ? -49.541 -2.354 87.966 1.00 49.62 163 ARG A N 1
ATOM 1339 C CA . ARG A 1 163 ? -50.143 -1.272 88.753 1.00 49.62 163 ARG A CA 1
ATOM 1340 C C . ARG A 1 163 ? -51.641 -1.504 88.896 1.00 49.62 163 ARG A C 1
ATOM 1342 O O . ARG A 1 163 ? -52.159 -1.173 89.982 1.00 49.62 163 ARG A O 1
#

Secondary structure (DSSP, 8-state):
-HHHHHHHHHHHHHHHHHHHHHHHHHHHHHHHHHHHHHHHHHHT--TTTT--SHHHHHHHHHHHHHHHHHHHHHHHHHHSTHHHHHHHHHHHHHHHHHHHHHHHHHHHHHHHHHHHHHHHHHHHHHHHHHHHHHHHHHHHHHHHHHHHHHHHHHHHHHHHTT-

Nearest PDB structures (foldseek):
  3g67-assembly1_A  TM=6.716E-01  e=1.319E+00  Thermotoga maritima
  3g6b-assembly1_B  TM=5.847E-01  e=1.404E+00  Thermotoga maritima
  3zx6-assembly1_A  TM=5.751E-01  e=2.314E+00  Archaeoglobus fulgidus DSM 4304
  6ixg-assembly2_B  TM=6.082E-01  e=5.548E+00  Homo sapiens

InterPro domains:
  IPR001060 FCH domain [PF00611] (3-75)
  IPR001060 FCH domain [SM00055] (2-80)
  IPR027267 AH/BAR domain superfamily [G3DSA:1.20.1270.60] (1-150)
  IPR027267 AH/BAR domain superfamily [SSF103657] (3-151)
  IPR031160 F-BAR domain [PS51741] (1-163)

Organism: Sciurus carolinensis (NCBI:txid30640)